Protein AF-A0A843I6P6-F1 (afdb_monomer_lite)

Structure (mmCIF, N/CA/C/O bac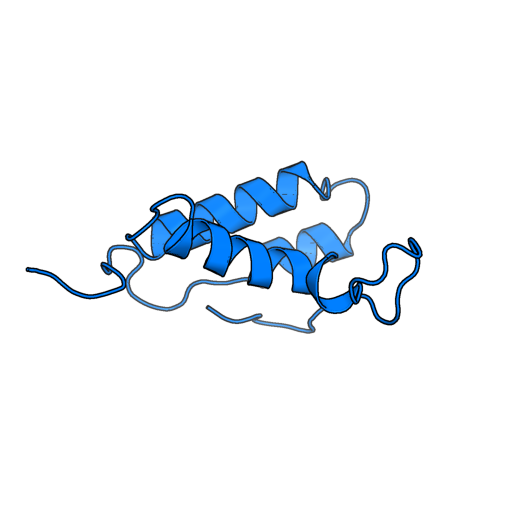kbone):
data_AF-A0A843I6P6-F1
#
_entry.id   AF-A0A843I6P6-F1
#
loop_
_atom_site.group_PDB
_atom_site.id
_atom_site.type_symbol
_atom_site.label_atom_id
_atom_site.label_alt_id
_atom_site.label_comp_id
_atom_site.label_asym_id
_atom_site.label_entity_id
_atom_site.label_seq_id
_atom_site.pdbx_PDB_ins_code
_atom_site.Cartn_x
_atom_site.Cartn_y
_atom_site.Cartn_z
_atom_site.occupancy
_atom_site.B_iso_or_equiv
_atom_site.auth_seq_id
_atom_site.auth_comp_id
_atom_site.auth_asym_id
_atom_site.auth_atom_id
_atom_site.pdbx_PDB_model_num
ATOM 1 N N . MET A 1 1 ? -11.771 1.160 0.787 1.00 79.62 1 MET A N 1
ATOM 2 C CA . MET A 1 1 ? -10.788 1.955 0.017 1.00 79.62 1 MET A CA 1
ATOM 3 C C . MET A 1 1 ? -10.876 1.500 -1.420 1.00 79.62 1 MET A C 1
ATOM 5 O O . MET A 1 1 ? -11.283 0.363 -1.644 1.00 79.62 1 MET A O 1
ATOM 9 N N . ALA A 1 2 ? -10.552 2.375 -2.358 1.00 83.75 2 ALA A N 1
ATOM 10 C CA . ALA A 1 2 ? -10.555 2.066 -3.780 1.00 83.75 2 ALA A CA 1
ATOM 11 C C . ALA A 1 2 ? -9.560 2.980 -4.494 1.00 83.75 2 ALA A C 1
ATOM 13 O O . ALA A 1 2 ? -9.217 4.041 -3.970 1.00 83.75 2 ALA A O 1
ATOM 14 N N . TYR A 1 3 ? -9.142 2.575 -5.688 1.00 90.50 3 TYR A N 1
ATOM 15 C CA . TYR A 1 3 ? -8.361 3.421 -6.576 1.00 90.50 3 TYR A CA 1
ATOM 16 C C . TYR A 1 3 ? -9.278 4.440 -7.251 1.00 90.50 3 TYR A C 1
ATOM 18 O O . TYR A 1 3 ? -10.293 4.074 -7.844 1.00 90.50 3 TYR A O 1
ATOM 26 N N . THR A 1 4 ? -8.943 5.726 -7.157 1.00 92.88 4 THR A N 1
ATOM 27 C CA . THR A 1 4 ? -9.705 6.804 -7.812 1.00 92.88 4 THR A CA 1
ATOM 28 C C . THR A 1 4 ? -9.341 6.991 -9.289 1.00 92.88 4 THR A C 1
ATOM 30 O O . THR A 1 4 ? -9.864 7.899 -9.933 1.00 92.88 4 THR A O 1
ATOM 33 N N . GLY A 1 5 ? -8.454 6.153 -9.832 1.00 90.00 5 GLY A N 1
ATOM 34 C CA . GLY A 1 5 ? -8.009 6.181 -11.222 1.00 90.00 5 GLY A CA 1
ATOM 35 C C . GLY A 1 5 ? -7.578 4.802 -11.728 1.00 90.00 5 GLY A C 1
ATOM 36 O O . GLY A 1 5 ? -8.058 3.776 -11.248 1.00 90.00 5 GLY A O 1
ATOM 37 N N . LEU A 1 6 ? -6.727 4.785 -12.759 1.00 89.06 6 LEU A N 1
ATOM 38 C CA . LEU A 1 6 ? -6.289 3.546 -13.415 1.00 89.06 6 LEU A CA 1
ATOM 39 C C . LEU A 1 6 ? -5.326 2.752 -12.540 1.00 89.06 6 LEU A C 1
ATOM 41 O O . LEU A 1 6 ? -4.231 3.218 -12.249 1.00 89.06 6 LEU A O 1
ATOM 45 N N . ASP A 1 7 ? -5.694 1.529 -12.208 1.00 87.00 7 ASP A N 1
ATOM 46 C CA . ASP A 1 7 ? -4.865 0.705 -11.346 1.00 87.00 7 ASP A CA 1
ATOM 47 C C . ASP A 1 7 ? -3.607 0.161 -12.054 1.00 87.00 7 ASP A C 1
ATOM 49 O O . ASP A 1 7 ? -3.614 -0.032 -13.275 1.00 87.00 7 ASP A O 1
ATOM 53 N N . TRP A 1 8 ? -2.534 -0.100 -11.297 1.00 89.94 8 TRP A N 1
ATOM 54 C CA . TRP A 1 8 ? -1.274 -0.645 -11.817 1.00 89.94 8 TRP A CA 1
ATOM 55 C C . TRP A 1 8 ? -0.903 -1.964 -11.136 1.00 89.94 8 TRP A C 1
ATOM 57 O O . TRP A 1 8 ? -0.458 -1.992 -9.992 1.00 89.94 8 TRP A O 1
ATOM 67 N N . PHE A 1 9 ? -1.049 -3.069 -11.868 1.00 90.19 9 PHE A N 1
ATOM 68 C CA . PHE A 1 9 ? -0.688 -4.405 -11.399 1.00 90.19 9 PHE A CA 1
ATOM 69 C C . PHE A 1 9 ? 0.458 -4.999 -12.204 1.00 90.19 9 PHE A C 1
ATOM 71 O O . PHE A 1 9 ? 0.585 -4.752 -13.405 1.00 90.19 9 PHE A O 1
ATOM 78 N N . ALA A 1 10 ? 1.247 -5.833 -11.531 1.00 92.94 10 ALA A N 1
ATOM 79 C CA . ALA A 1 10 ? 2.113 -6.789 -12.193 1.00 92.94 10 ALA A CA 1
ATOM 80 C C . ALA A 1 10 ? 1.305 -8.038 -12.563 1.00 92.94 10 ALA A C 1
ATOM 82 O O . ALA A 1 10 ? 0.253 -8.325 -11.986 1.00 92.94 10 ALA A O 1
ATOM 83 N N . THR A 1 11 ? 1.799 -8.776 -13.541 1.00 91.06 11 THR A N 1
ATOM 84 C CA . THR A 1 11 ? 1.212 -10.029 -14.012 1.00 91.06 11 THR A CA 1
ATOM 85 C C . THR A 1 11 ? 2.308 -11.074 -14.096 1.00 91.06 11 THR A C 1
ATOM 87 O O . THR A 1 11 ? 3.469 -10.706 -14.215 1.00 91.06 11 THR A O 1
ATOM 90 N N . GLU A 1 12 ? 1.925 -12.350 -14.142 1.00 93.88 12 GLU A N 1
ATOM 91 C CA . GLU A 1 12 ? 2.862 -13.482 -14.209 1.00 93.88 12 GLU A CA 1
ATOM 92 C C . GLU A 1 12 ? 3.622 -13.695 -12.882 1.00 93.88 12 GLU A C 1
ATOM 94 O O . GLU A 1 12 ? 3.022 -13.542 -11.817 1.00 93.88 12 GLU A O 1
ATOM 99 N N . ASP A 1 13 ? 4.874 -14.145 -12.964 1.00 94.31 13 ASP A N 1
ATOM 100 C CA . ASP A 1 13 ? 5.795 -14.465 -11.863 1.00 94.31 13 ASP A CA 1
ATOM 101 C C . ASP A 1 13 ? 7.222 -14.137 -12.353 1.00 94.31 13 ASP A C 1
ATOM 103 O O . ASP A 1 13 ? 7.971 -15.000 -12.824 1.00 94.31 13 ASP A O 1
ATOM 107 N N . TRP A 1 14 ? 7.567 -12.846 -12.383 1.00 93.75 14 TRP A N 1
ATOM 108 C CA . TRP A 1 14 ? 8.831 -12.345 -12.931 1.00 93.75 14 TRP A CA 1
ATOM 109 C C . TRP A 1 14 ? 10.032 -12.717 -12.065 1.00 93.75 14 TRP A C 1
ATOM 111 O O . TRP A 1 14 ? 11.147 -12.812 -12.584 1.00 93.75 14 TRP A O 1
ATOM 121 N N . ASN A 1 15 ? 9.831 -12.915 -10.760 1.00 93.12 15 ASN A N 1
ATOM 122 C CA . ASN A 1 15 ? 10.899 -13.297 -9.838 1.00 93.12 15 ASN A CA 1
ATOM 123 C C . ASN A 1 15 ? 11.033 -14.827 -9.662 1.00 93.12 15 ASN A C 1
ATOM 125 O O . ASN A 1 15 ? 12.002 -15.275 -9.044 1.00 93.12 15 ASN A O 1
ATOM 129 N N . SER A 1 16 ? 10.133 -15.612 -10.270 1.00 94.75 16 SER A N 1
ATOM 130 C CA . SER A 1 16 ? 10.113 -17.080 -10.266 1.00 94.75 16 SER A CA 1
ATOM 131 C C . SER A 1 16 ? 10.038 -17.689 -8.863 1.00 94.75 16 SER A C 1
ATOM 133 O O . SER A 1 16 ? 10.642 -18.736 -8.606 1.00 94.75 16 SER A O 1
ATOM 135 N N . ASP A 1 17 ? 9.316 -17.044 -7.945 1.00 96.62 17 ASP A N 1
ATOM 136 C CA . ASP A 1 17 ? 9.143 -17.525 -6.572 1.00 96.62 17 ASP A CA 1
ATOM 137 C C . ASP A 1 17 ? 7.847 -18.325 -6.348 1.00 96.62 17 ASP A C 1
ATOM 139 O O . ASP A 1 17 ? 7.557 -18.740 -5.222 1.00 96.62 17 ASP A O 1
ATOM 143 N N . SER A 1 18 ? 7.131 -18.659 -7.432 1.00 95.81 18 SER A N 1
ATOM 144 C CA . SER A 1 18 ? 5.867 -19.411 -7.428 1.00 95.81 18 SER A CA 1
ATOM 145 C C . SER A 1 18 ? 4.705 -18.689 -6.748 1.00 95.81 18 SER A C 1
ATOM 147 O O . SER A 1 18 ? 3.674 -19.311 -6.461 1.00 95.81 18 SER A O 1
ATOM 149 N N . ILE A 1 19 ? 4.843 -17.390 -6.495 1.00 93.94 19 ILE A N 1
ATOM 150 C CA . ILE A 1 19 ? 3.755 -16.523 -6.072 1.00 93.94 19 ILE A CA 1
ATOM 151 C C . ILE A 1 19 ? 3.389 -15.633 -7.274 1.00 93.94 19 ILE A C 1
ATOM 153 O O . ILE A 1 19 ? 4.255 -15.212 -8.030 1.00 93.94 19 ILE A O 1
ATOM 157 N N . PRO A 1 20 ? 2.093 -15.386 -7.528 1.00 94.44 20 PRO A N 1
ATOM 158 C CA . PRO A 1 20 ? 1.705 -14.464 -8.586 1.00 94.44 20 PRO A CA 1
ATOM 159 C C . PRO A 1 20 ? 2.113 -13.021 -8.265 1.00 94.44 20 PRO A C 1
ATOM 161 O O . PRO A 1 20 ? 1.691 -12.455 -7.252 1.00 94.44 20 PRO A O 1
ATOM 164 N N . ASP A 1 21 ? 2.790 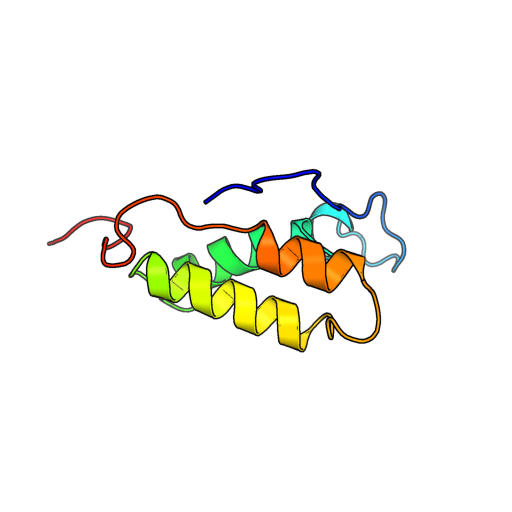-12.359 -9.199 1.00 93.88 21 ASP A N 1
ATOM 165 C CA . ASP A 1 21 ? 3.271 -10.988 -9.003 1.00 93.88 21 ASP A CA 1
ATOM 166 C C . ASP A 1 21 ? 2.134 -9.978 -8.790 1.00 93.88 21 ASP A C 1
ATOM 168 O O . ASP A 1 21 ? 2.313 -8.937 -8.150 1.00 93.88 21 ASP A O 1
ATOM 172 N N . CYS A 1 22 ? 0.922 -10.300 -9.253 1.00 93.19 22 CYS A N 1
ATOM 173 C CA . CYS A 1 22 ? -0.275 -9.485 -9.051 1.00 93.19 22 CYS A CA 1
ATOM 174 C C . CYS A 1 22 ? -0.687 -9.321 -7.578 1.00 93.19 22 CYS A C 1
ATOM 176 O O . CYS A 1 22 ? -1.534 -8.476 -7.293 1.00 93.19 22 CYS A O 1
ATOM 178 N N . VAL A 1 23 ? -0.108 -10.092 -6.646 1.00 93.44 23 VAL A N 1
ATOM 179 C CA . VAL A 1 23 ? -0.276 -9.902 -5.192 1.00 93.44 23 VAL A CA 1
ATOM 180 C C . VAL A 1 23 ? 0.987 -9.392 -4.492 1.00 93.44 23 VAL A C 1
ATOM 182 O O . VAL A 1 23 ? 0.899 -8.920 -3.356 1.00 93.44 23 VAL A O 1
ATOM 185 N N . GLN A 1 24 ? 2.144 -9.473 -5.153 1.00 93.38 24 GLN A N 1
ATOM 186 C CA . GLN A 1 24 ? 3.449 -9.108 -4.591 1.00 93.38 24 GLN A CA 1
ATOM 187 C C . GLN A 1 24 ? 3.915 -7.715 -4.980 1.00 93.38 24 GLN A C 1
ATOM 189 O O . GLN A 1 24 ? 4.695 -7.134 -4.232 1.00 93.38 24 GLN A O 1
ATOM 194 N N . PHE A 1 25 ? 3.461 -7.185 -6.115 1.00 93.19 25 PHE A N 1
ATOM 195 C CA . PHE A 1 25 ? 3.970 -5.934 -6.664 1.00 93.19 25 PHE A CA 1
ATOM 196 C C . PHE A 1 25 ? 2.879 -4.889 -6.881 1.00 93.19 25 PHE A C 1
ATOM 198 O O . PHE A 1 25 ? 1.698 -5.209 -7.054 1.00 93.19 25 PHE A O 1
ATOM 205 N N . PHE A 1 26 ? 3.305 -3.622 -6.866 1.00 93.19 26 PHE A N 1
ATOM 206 C CA . PHE A 1 26 ? 2.490 -2.443 -7.165 1.00 93.19 26 PHE A CA 1
ATOM 207 C C . PHE A 1 26 ? 1.157 -2.449 -6.398 1.00 93.19 26 PHE A C 1
ATOM 209 O O . PHE A 1 26 ? 1.125 -2.726 -5.197 1.00 93.19 26 PHE A O 1
ATOM 216 N N . SER A 1 27 ? 0.033 -2.159 -7.043 1.00 92.50 27 SER A N 1
ATOM 217 C CA . SER A 1 27 ? -1.270 -2.137 -6.375 1.00 92.50 27 SER A CA 1
ATOM 218 C C . SER A 1 27 ? -1.654 -3.463 -5.719 1.00 92.50 27 SER A C 1
ATOM 220 O O . SER A 1 27 ? -2.306 -3.479 -4.674 1.00 92.50 27 SER A O 1
ATOM 222 N N . GLY A 1 28 ? -1.176 -4.582 -6.268 1.00 93.50 28 GLY A N 1
ATOM 223 C CA . GLY A 1 28 ? -1.273 -5.901 -5.647 1.00 93.50 28 GLY A CA 1
ATOM 224 C C . GLY A 1 28 ? -0.653 -5.933 -4.257 1.00 93.50 28 GLY A C 1
ATOM 225 O O . GLY A 1 28 ? -1.298 -6.342 -3.289 1.00 93.50 28 GLY A O 1
ATOM 226 N N . TYR A 1 29 ? 0.567 -5.408 -4.149 1.00 95.25 29 TYR A N 1
ATOM 227 C CA . TYR A 1 29 ? 1.271 -5.266 -2.881 1.00 95.25 29 TYR A CA 1
ATOM 228 C C . TYR A 1 29 ? 0.478 -4.419 -1.885 1.00 95.25 29 TYR A C 1
ATOM 230 O O . TYR A 1 29 ? 0.282 -4.850 -0.750 1.00 95.25 29 TYR A O 1
ATOM 238 N N . ALA A 1 30 ? -0.021 -3.246 -2.296 1.00 95.44 30 ALA A N 1
ATOM 239 C CA . ALA A 1 30 ? -0.811 -2.374 -1.423 1.00 95.44 30 ALA A CA 1
ATOM 240 C C . ALA A 1 30 ? -2.052 -3.098 -0.870 1.00 95.44 30 ALA A C 1
ATOM 242 O O . ALA A 1 30 ? -2.297 -3.097 0.338 1.00 95.44 30 ALA A O 1
ATOM 243 N N . ASN A 1 31 ? -2.798 -3.791 -1.733 1.00 94.62 31 ASN A N 1
ATOM 244 C CA . ASN A 1 31 ? -3.973 -4.558 -1.327 1.00 94.62 31 ASN A CA 1
ATOM 245 C C . ASN A 1 31 ? -3.613 -5.656 -0.314 1.00 94.62 31 ASN A C 1
ATOM 247 O O . ASN A 1 31 ? -4.252 -5.766 0.736 1.00 94.62 31 ASN A O 1
ATOM 251 N N . THR A 1 32 ? -2.556 -6.427 -0.578 1.00 96.06 32 THR A N 1
ATOM 252 C CA . THR A 1 32 ? -2.078 -7.478 0.332 1.00 96.06 32 THR A CA 1
ATOM 253 C C . THR A 1 32 ? -1.611 -6.900 1.672 1.00 96.06 32 THR A C 1
ATOM 255 O O . THR A 1 32 ? -1.950 -7.441 2.730 1.00 96.06 32 THR A O 1
ATOM 258 N N . GLN A 1 33 ? -0.883 -5.777 1.662 1.00 97.00 33 GLN A N 1
ATOM 259 C CA . GLN A 1 33 ? -0.421 -5.120 2.887 1.00 97.00 33 GLN A CA 1
ATOM 260 C C . GLN A 1 33 ? -1.579 -4.611 3.742 1.00 97.00 33 GLN A C 1
ATOM 262 O O . GLN A 1 33 ? -1.497 -4.713 4.964 1.00 97.00 33 GLN A O 1
ATOM 267 N N . PHE A 1 34 ? -2.684 -4.144 3.156 1.00 96.94 34 PHE A N 1
ATOM 268 C CA . PHE A 1 34 ? -3.854 -3.761 3.947 1.00 96.94 34 PHE A CA 1
ATOM 269 C C . PHE A 1 34 ? -4.405 -4.927 4.768 1.00 96.94 34 PHE A C 1
ATOM 271 O O . PHE A 1 34 ? -4.587 -4.804 5.984 1.00 96.94 34 PHE A O 1
ATOM 278 N N . PHE A 1 35 ? -4.617 -6.082 4.132 1.00 96.25 35 PHE A N 1
ATOM 279 C CA . PHE A 1 35 ? -5.113 -7.267 4.832 1.00 96.25 35 PHE A CA 1
ATOM 280 C C . PHE A 1 35 ? -4.109 -7.797 5.851 1.00 96.25 35 PHE A C 1
ATOM 282 O O . PHE A 1 35 ? -4.510 -8.205 6.940 1.00 96.25 35 PHE A O 1
ATOM 289 N N . LYS A 1 36 ? -2.807 -7.739 5.553 1.00 97.50 36 LYS A N 1
ATOM 290 C CA . LYS A 1 36 ? -1.758 -8.078 6.519 1.00 97.50 36 LYS A CA 1
ATOM 291 C C . LYS A 1 36 ? -1.768 -7.125 7.716 1.00 97.50 36 LYS A C 1
ATOM 293 O O . LYS A 1 36 ? -1.688 -7.572 8.858 1.00 97.50 36 LYS A O 1
ATOM 298 N N . ASN A 1 37 ? -1.907 -5.824 7.479 1.00 98.00 37 ASN A N 1
ATOM 299 C CA . ASN A 1 37 ? -1.948 -4.824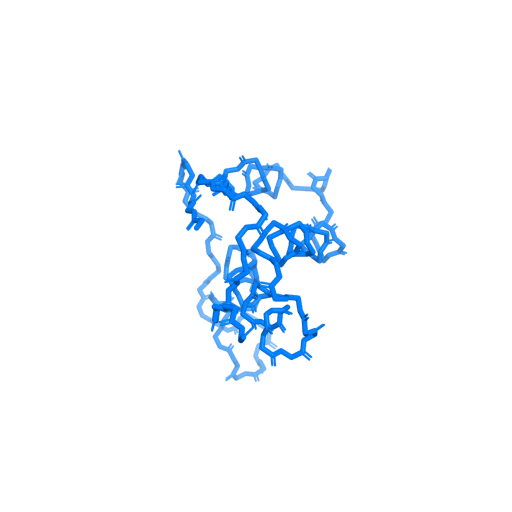 8.538 1.00 98.00 37 ASN A CA 1
ATOM 300 C C . ASN A 1 37 ? -3.150 -5.024 9.460 1.00 98.00 37 ASN A C 1
ATOM 302 O O . ASN A 1 37 ? -2.996 -4.969 10.680 1.00 98.00 37 ASN A O 1
ATOM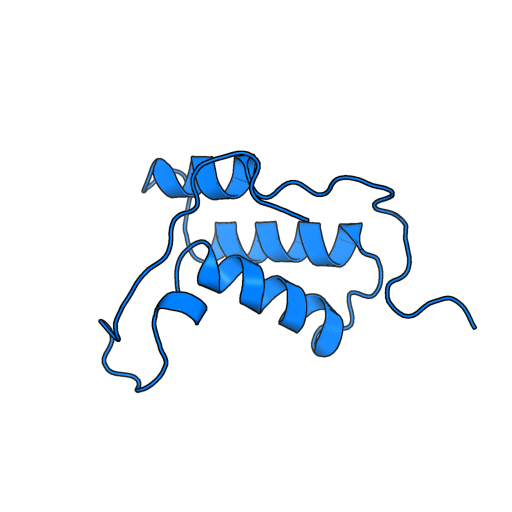 306 N N . TYR A 1 38 ? -4.311 -5.335 8.889 1.00 96.81 38 TYR A N 1
ATOM 307 C CA . TYR A 1 38 ? -5.509 -5.667 9.650 1.00 96.81 38 TYR A CA 1
ATOM 308 C C . TYR A 1 38 ? -5.387 -7.008 10.397 1.00 96.81 38 TYR A C 1
ATOM 310 O O . TYR A 1 38 ? -5.541 -7.051 11.616 1.00 96.81 38 TYR A O 1
ATOM 318 N N . GLY A 1 39 ? -5.098 -8.098 9.681 1.00 95.69 39 GLY A N 1
ATOM 319 C CA . GLY A 1 39 ? -5.214 -9.466 10.196 1.00 95.69 39 GLY A CA 1
ATOM 320 C C . GLY A 1 39 ? -3.988 -10.001 10.936 1.00 95.69 39 GLY A C 1
ATOM 321 O O . GLY A 1 39 ? -4.126 -10.905 11.754 1.00 95.69 39 GLY A O 1
ATOM 322 N N . VAL A 1 40 ? -2.795 -9.462 10.668 1.00 97.62 40 VAL A N 1
ATOM 323 C CA . VAL A 1 40 ? -1.530 -9.934 11.261 1.00 97.62 40 VAL A CA 1
ATOM 324 C C . VAL A 1 40 ? -0.921 -8.877 12.179 1.00 97.62 40 VAL A C 1
ATOM 326 O O . VAL A 1 40 ? -0.538 -9.193 13.302 1.00 97.62 40 VAL A O 1
ATOM 329 N N . ASN A 1 41 ? -0.872 -7.613 11.744 1.00 97.06 41 ASN A N 1
ATOM 330 C CA . ASN A 1 41 ? -0.226 -6.539 12.515 1.00 97.06 41 ASN A CA 1
ATOM 331 C C . ASN A 1 41 ? -1.175 -5.832 13.504 1.00 97.06 41 ASN A C 1
ATOM 333 O O . ASN A 1 41 ? -0.773 -4.863 14.153 1.00 97.06 41 ASN A O 1
ATOM 337 N N . GLY A 1 42 ? -2.430 -6.281 13.614 1.00 95.75 42 GLY A N 1
ATOM 338 C CA . GLY A 1 42 ? -3.393 -5.801 14.609 1.00 95.75 42 GLY A CA 1
ATOM 339 C C . GLY A 1 42 ? -3.868 -4.357 14.411 1.00 95.75 42 GLY A C 1
ATOM 340 O O . GLY A 1 42 ? -4.308 -3.721 15.367 1.00 95.75 42 GLY A O 1
ATOM 341 N N . LYS A 1 43 ? -3.781 -3.805 13.195 1.00 97.25 43 LYS A N 1
ATOM 342 C CA . LYS A 1 43 ? -4.300 -2.468 12.872 1.00 97.25 43 LYS A CA 1
ATOM 343 C C . LYS A 1 43 ? -5.811 -2.551 12.655 1.00 97.25 43 LYS A C 1
ATOM 345 O O . LYS A 1 43 ? -6.285 -2.712 11.536 1.00 97.25 43 LYS A O 1
ATOM 350 N N . THR A 1 44 ? -6.576 -2.470 13.737 1.00 96.25 44 THR A N 1
ATOM 351 C CA . THR A 1 44 ? -8.041 -2.620 13.695 1.00 96.25 44 THR A CA 1
ATOM 352 C C . THR A 1 44 ? -8.781 -1.324 13.376 1.00 96.25 44 THR A C 1
ATOM 354 O O . THR A 1 44 ? -9.939 -1.376 12.978 1.00 96.25 44 THR A O 1
ATOM 357 N N . ILE A 1 45 ? -8.137 -0.160 13.493 1.00 97.44 45 ILE A N 1
ATOM 358 C CA . ILE A 1 45 ? -8.714 1.115 13.049 1.00 97.44 45 ILE A CA 1
ATOM 359 C C . ILE A 1 45 ? -8.475 1.287 11.547 1.00 97.44 45 ILE A C 1
ATOM 361 O O . ILE A 1 45 ? -7.334 1.213 11.085 1.00 97.44 45 ILE A O 1
ATOM 365 N N . LEU A 1 46 ? -9.538 1.560 10.787 1.00 96.69 46 LEU A N 1
ATOM 366 C CA . LEU A 1 46 ? -9.522 1.599 9.323 1.00 96.69 46 LEU A CA 1
ATOM 367 C C . LEU A 1 46 ? -8.472 2.560 8.760 1.00 96.69 46 LEU A C 1
ATOM 369 O O . LEU A 1 46 ? -7.676 2.179 7.900 1.00 96.69 46 LEU A O 1
ATOM 373 N N . GLY A 1 47 ? -8.418 3.780 9.289 1.00 97.38 47 GLY A N 1
ATOM 374 C CA . GLY A 1 47 ? -7.428 4.781 8.911 1.00 97.38 47 GLY A CA 1
ATOM 375 C C . GLY A 1 47 ? -6.001 4.378 9.276 1.00 97.38 47 GLY A C 1
ATOM 376 O O . GLY A 1 47 ? -5.077 4.687 8.529 1.00 97.38 47 GLY A O 1
ATOM 377 N N . GLN A 1 48 ? -5.798 3.638 10.372 1.00 97.81 48 GLN A N 1
ATOM 378 C CA . GLN A 1 48 ? -4.470 3.138 10.743 1.00 97.81 48 GLN A CA 1
ATOM 379 C C . GLN A 1 48 ? -3.999 2.034 9.795 1.00 97.81 48 GLN A C 1
ATOM 381 O O . GLN A 1 48 ? -2.850 2.065 9.366 1.00 97.81 48 GLN A O 1
ATOM 386 N N . ALA A 1 49 ? -4.870 1.082 9.446 1.00 97.69 49 ALA A N 1
ATOM 387 C CA . ALA A 1 49 ? -4.544 0.023 8.492 1.00 97.69 49 ALA A CA 1
ATOM 388 C C . ALA A 1 49 ? -4.244 0.593 7.096 1.00 97.69 49 ALA A C 1
ATOM 390 O O . ALA A 1 49 ? -3.250 0.218 6.474 1.00 97.69 49 ALA A O 1
ATOM 391 N N . HIS A 1 50 ? -5.056 1.548 6.630 1.00 97.62 50 HIS A N 1
ATOM 392 C CA . HIS A 1 50 ? -4.837 2.260 5.366 1.00 97.62 50 HIS A CA 1
ATOM 393 C C . HIS A 1 50 ? -3.530 3.065 5.370 1.00 97.62 50 HIS A C 1
ATOM 395 O O . HIS A 1 50 ? -2.704 2.894 4.478 1.00 97.62 50 HIS A O 1
ATOM 401 N N . THR A 1 51 ? -3.287 3.873 6.405 1.00 97.56 51 THR A N 1
ATOM 402 C CA . THR A 1 51 ? -2.063 4.688 6.502 1.00 97.56 51 THR A CA 1
ATOM 403 C C . THR A 1 51 ? -0.814 3.814 6.584 1.00 97.56 51 THR A C 1
ATOM 405 O O . THR A 1 51 ? 0.170 4.090 5.902 1.00 97.56 51 THR A O 1
ATOM 408 N N . GLN A 1 52 ? -0.849 2.735 7.375 1.00 98.31 52 GLN A N 1
ATOM 409 C CA . GLN A 1 52 ? 0.274 1.801 7.467 1.00 98.31 52 GLN A CA 1
ATOM 410 C C . GLN A 1 52 ? 0.559 1.144 6.114 1.00 98.31 52 GLN A C 1
ATOM 412 O O . GLN A 1 52 ? 1.713 1.043 5.725 1.00 98.31 52 GLN A O 1
ATOM 417 N N . THR A 1 53 ? -0.481 0.795 5.357 1.00 97.81 53 THR A N 1
ATOM 418 C CA . THR A 1 53 ? -0.344 0.245 4.000 1.00 97.81 53 THR A CA 1
ATOM 419 C C . THR A 1 53 ? 0.374 1.206 3.055 1.00 97.81 53 THR A C 1
ATOM 421 O O . THR A 1 53 ? 1.260 0.784 2.319 1.00 97.81 53 THR A O 1
ATOM 424 N N . LEU A 1 54 ? 0.036 2.500 3.092 1.00 96.81 54 LEU A N 1
ATOM 425 C CA . LEU A 1 54 ? 0.729 3.516 2.292 1.00 96.81 54 LEU A CA 1
ATOM 426 C C . LEU A 1 54 ? 2.197 3.670 2.713 1.00 96.81 54 LEU A C 1
ATOM 428 O O . LEU A 1 54 ? 3.065 3.796 1.854 1.00 96.81 54 LEU A O 1
ATOM 432 N N . ILE A 1 55 ? 2.487 3.628 4.017 1.00 97.38 55 ILE A N 1
ATOM 433 C CA . ILE A 1 55 ? 3.865 3.652 4.533 1.00 97.38 55 ILE A CA 1
ATOM 434 C C . ILE A 1 55 ? 4.645 2.430 4.032 1.00 97.38 55 ILE A C 1
ATOM 436 O O . ILE A 1 55 ? 5.762 2.575 3.542 1.00 97.38 55 ILE A O 1
ATOM 440 N N . ASP A 1 56 ? 4.057 1.237 4.127 1.00 97.25 56 ASP A N 1
ATOM 441 C CA . ASP A 1 56 ? 4.682 -0.009 3.683 1.00 97.25 56 ASP A CA 1
ATOM 442 C C . ASP A 1 56 ? 4.958 0.029 2.172 1.00 97.25 56 ASP A C 1
ATOM 444 O O . ASP A 1 56 ? 6.056 -0.320 1.739 1.00 97.25 56 ASP A O 1
ATOM 448 N N . TYR A 1 57 ? 4.005 0.534 1.378 1.00 96.19 57 TYR A N 1
ATOM 449 C CA . TYR A 1 57 ? 4.176 0.738 -0.061 1.00 96.19 57 TYR A CA 1
ATOM 450 C C . TYR A 1 57 ? 5.332 1.691 -0.370 1.00 96.19 57 TYR A C 1
ATOM 452 O O . TYR A 1 57 ? 6.216 1.341 -1.141 1.00 96.19 57 TYR A O 1
ATOM 460 N N . LEU A 1 58 ? 5.361 2.872 0.255 1.00 95.75 58 LEU A N 1
ATOM 461 C CA . LEU A 1 58 ? 6.395 3.889 0.028 1.00 95.75 58 LEU A CA 1
ATOM 462 C C . LEU A 1 58 ? 7.802 3.410 0.410 1.00 95.75 58 LEU A C 1
ATOM 464 O O . LEU A 1 58 ? 8.784 3.850 -0.187 1.00 95.75 58 LEU A O 1
ATOM 468 N N . ASN A 1 59 ? 7.904 2.518 1.399 1.00 95.56 59 ASN A N 1
ATOM 469 C CA . ASN A 1 59 ? 9.168 1.897 1.787 1.00 95.56 59 ASN A CA 1
ATOM 470 C C . ASN A 1 59 ? 9.630 0.833 0.779 1.00 95.56 59 ASN A C 1
ATOM 472 O O . ASN A 1 59 ? 10.833 0.686 0.570 1.00 95.56 59 ASN A O 1
ATOM 476 N N . ALA A 1 60 ? 8.699 0.090 0.175 1.00 94.69 60 ALA A N 1
ATOM 477 C CA . ALA A 1 60 ? 9.005 -0.930 -0.828 1.00 94.69 60 ALA A CA 1
ATOM 478 C C . ALA A 1 60 ? 9.275 -0.330 -2.220 1.00 94.69 60 ALA A C 1
ATOM 480 O O . ALA A 1 60 ? 10.179 -0.785 -2.920 1.00 94.69 60 ALA A O 1
ATOM 481 N N . TYR A 1 61 ? 8.527 0.712 -2.592 1.00 93.25 61 TYR A N 1
ATOM 482 C CA . TYR A 1 61 ? 8.550 1.361 -3.903 1.00 93.25 61 TYR A CA 1
ATOM 483 C C . TYR A 1 61 ? 8.714 2.880 -3.736 1.00 93.25 61 TYR A C 1
ATOM 485 O O . TYR A 1 61 ? 7.727 3.611 -3.594 1.00 93.25 61 TYR A O 1
ATOM 493 N N . PRO A 1 62 ? 9.962 3.388 -3.708 1.00 89.88 62 PRO A N 1
ATOM 494 C CA . PRO A 1 62 ? 10.212 4.811 -3.534 1.00 89.88 62 PRO A CA 1
ATOM 495 C C . PRO A 1 62 ? 9.616 5.629 -4.696 1.00 89.88 62 PRO A C 1
ATOM 497 O O . PRO A 1 62 ? 10.076 5.509 -5.835 1.00 89.88 62 PRO A O 1
ATOM 500 N N . PRO A 1 63 ? 8.666 6.545 -4.434 1.00 82.56 63 PRO A N 1
ATOM 501 C CA . PRO A 1 63 ? 7.844 7.178 -5.473 1.00 82.56 63 PRO A CA 1
ATOM 502 C C . PRO A 1 63 ? 8.626 8.132 -6.389 1.00 82.56 63 PRO A C 1
ATOM 504 O O . PRO A 1 63 ? 8.145 8.532 -7.443 1.00 82.56 63 PRO A O 1
ATOM 507 N N . MET A 1 64 ? 9.847 8.511 -6.006 1.00 85.88 64 MET A N 1
ATOM 508 C CA . MET A 1 64 ? 10.712 9.374 -6.816 1.00 85.88 64 MET A CA 1
ATOM 509 C C . MET A 1 64 ? 11.455 8.616 -7.923 1.00 85.88 64 MET A C 1
ATOM 511 O O . MET A 1 64 ? 12.038 9.258 -8.796 1.00 85.88 64 MET A O 1
ATOM 515 N N . LEU A 1 65 ? 11.467 7.280 -7.882 1.00 90.06 65 LEU A N 1
ATOM 516 C CA . LEU A 1 65 ? 12.120 6.446 -8.894 1.00 90.06 65 LEU A CA 1
ATOM 517 C C . LEU A 1 65 ? 11.189 6.144 -10.071 1.00 90.06 65 LEU A C 1
ATOM 519 O O . LEU A 1 65 ? 11.658 6.025 -11.200 1.00 90.06 65 LEU A O 1
ATOM 523 N N . GLU A 1 66 ? 9.884 6.084 -9.817 1.00 91.62 66 GLU A N 1
ATOM 524 C CA . GLU A 1 66 ? 8.869 5.745 -10.805 1.00 91.62 66 GLU A CA 1
ATOM 525 C C . GLU A 1 66 ? 7.586 6.557 -10.563 1.00 91.62 66 GLU A C 1
ATOM 527 O O . GLU A 1 66 ? 7.028 6.613 -9.468 1.00 91.62 66 GLU A O 1
ATOM 532 N N . LYS A 1 67 ? 7.108 7.231 -11.613 1.00 91.19 67 LYS A N 1
ATOM 533 C CA . LYS A 1 67 ? 5.981 8.174 -11.534 1.00 91.19 67 LYS A CA 1
ATOM 534 C C . LYS A 1 67 ? 4.662 7.470 -11.266 1.00 91.19 67 LYS A C 1
ATOM 536 O O . LYS A 1 67 ? 3.753 8.061 -10.684 1.00 91.19 67 LYS A O 1
ATOM 541 N N . LEU A 1 68 ? 4.534 6.235 -11.724 1.00 91.88 68 LEU A N 1
ATOM 542 C CA . LEU A 1 68 ? 3.333 5.459 -11.492 1.00 91.88 68 LEU A CA 1
ATOM 543 C C . LEU A 1 68 ? 3.194 5.062 -10.007 1.00 91.88 68 LEU A C 1
ATOM 545 O O . LEU A 1 68 ? 2.069 5.025 -9.522 1.00 91.88 68 LEU A O 1
ATOM 549 N N . ASP A 1 69 ? 4.286 4.930 -9.243 1.00 93.25 69 ASP A N 1
ATOM 550 C CA . ASP A 1 69 ? 4.221 4.727 -7.784 1.00 93.25 69 ASP A CA 1
ATOM 551 C C . ASP A 1 69 ? 3.665 5.954 -7.050 1.00 93.25 69 ASP A C 1
ATOM 553 O O . ASP A 1 69 ? 2.827 5.819 -6.153 1.00 93.25 69 ASP A O 1
ATOM 557 N N . CYS A 1 70 ? 4.057 7.167 -7.470 1.00 92.81 70 CYS A N 1
ATOM 558 C CA . CYS A 1 70 ? 3.419 8.404 -6.996 1.00 92.81 70 CYS A CA 1
ATOM 559 C C . CYS A 1 70 ? 1.898 8.353 -7.204 1.00 92.81 70 CYS A C 1
ATOM 561 O O . CYS A 1 70 ? 1.130 8.699 -6.305 1.00 92.81 70 CYS A O 1
ATOM 563 N N . LYS 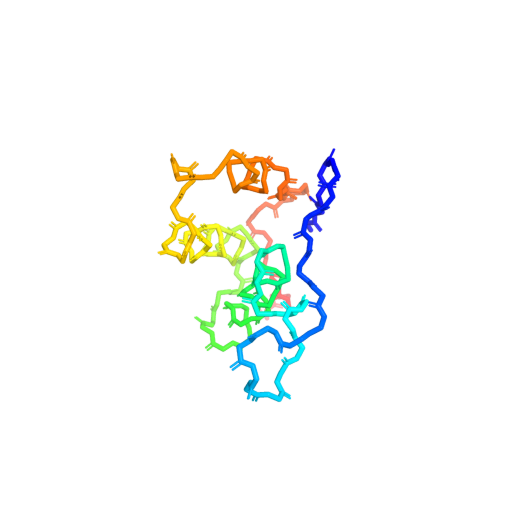A 1 71 ? 1.470 7.929 -8.399 1.00 92.81 71 LYS A N 1
ATOM 564 C CA . LYS A 1 71 ? 0.057 7.852 -8.777 1.00 92.81 71 LYS A CA 1
ATOM 565 C C . LYS A 1 71 ? -0.690 6.805 -7.947 1.00 92.81 71 LYS A C 1
ATOM 567 O O . LYS A 1 71 ? -1.752 7.125 -7.425 1.00 92.81 71 LYS A O 1
ATOM 572 N N . THR A 1 72 ? -0.123 5.614 -7.748 1.00 92.81 72 THR A N 1
ATOM 573 C CA . THR A 1 72 ? -0.708 4.560 -6.900 1.00 92.81 72 THR A CA 1
ATOM 574 C C . THR A 1 72 ? -1.009 5.077 -5.492 1.00 92.81 72 THR A C 1
ATOM 576 O O . THR A 1 72 ? -2.120 4.905 -4.990 1.00 92.81 72 THR A O 1
ATOM 579 N N . VAL A 1 73 ? -0.055 5.779 -4.872 1.00 93.31 73 VAL A N 1
ATOM 580 C CA . VAL A 1 73 ? -0.217 6.350 -3.522 1.00 93.31 73 VAL A CA 1
ATOM 581 C C . VAL A 1 73 ? -1.287 7.444 -3.483 1.00 93.31 73 VAL A C 1
ATOM 583 O O . VAL A 1 73 ? -2.048 7.522 -2.521 1.00 93.31 73 VAL A O 1
ATOM 586 N N . GLN A 1 74 ? -1.365 8.286 -4.516 1.00 93.31 74 GLN A N 1
ATOM 587 C CA . GLN A 1 74 ? -2.369 9.352 -4.608 1.00 93.31 74 GLN A CA 1
ATOM 588 C C . GLN A 1 74 ? -3.786 8.819 -4.848 1.00 93.31 74 GLN A C 1
ATOM 590 O O . GLN A 1 74 ? -4.750 9.422 -4.378 1.00 93.31 74 GLN A O 1
ATOM 595 N N . GLU A 1 75 ? -3.921 7.712 -5.578 1.00 94.56 75 GLU A N 1
ATOM 596 C CA . GLU A 1 75 ? -5.217 7.162 -5.978 1.00 94.56 75 GLU A CA 1
ATOM 597 C C . GLU A 1 75 ? -5.782 6.143 -4.992 1.00 94.56 75 GLU A C 1
ATOM 599 O O . GLU A 1 75 ? -6.997 5.947 -4.983 1.00 94.56 75 GLU A O 1
ATOM 604 N N . PHE A 1 76 ? -4.958 5.507 -4.152 1.00 94.94 76 PHE A N 1
ATOM 605 C CA . PHE A 1 76 ? -5.422 4.553 -3.142 1.00 94.94 76 PHE A CA 1
ATOM 606 C C . PHE A 1 76 ? -6.082 5.274 -1.957 1.00 94.94 76 PHE A C 1
ATOM 608 O O . PHE A 1 76 ? -5.522 5.400 -0.866 1.00 94.94 76 PHE A O 1
ATOM 615 N N . VAL A 1 77 ? -7.297 5.776 -2.179 1.00 95.44 77 VAL A N 1
ATOM 616 C CA . VAL A 1 77 ? -7.996 6.673 -1.256 1.00 95.44 77 VAL A CA 1
ATOM 617 C C . VAL A 1 77 ? -8.943 5.906 -0.332 1.00 95.44 77 VAL A C 1
ATOM 619 O O . VAL A 1 77 ? -9.704 5.010 -0.725 1.00 95.44 77 VAL A O 1
ATOM 622 N N . LEU A 1 78 ? -8.935 6.307 0.939 1.00 95.56 78 LEU A N 1
ATOM 623 C CA . LEU A 1 78 ? -9.938 5.921 1.920 1.00 95.56 78 LEU A CA 1
ATOM 624 C C . LEU A 1 78 ? -11.101 6.923 1.901 1.00 95.56 78 LEU A C 1
ATOM 626 O O . LEU A 1 78 ? -10.960 8.058 2.346 1.00 95.56 78 LEU A O 1
ATOM 630 N N . LEU A 1 79 ? -12.259 6.484 1.403 1.00 93.62 79 LEU A N 1
ATOM 631 C CA . LEU A 1 79 ? -13.516 7.231 1.472 1.00 93.62 79 LEU A CA 1
ATOM 632 C C . LEU A 1 79 ? -14.381 6.667 2.605 1.00 93.62 79 LEU A C 1
ATOM 634 O O . LEU A 1 79 ? -14.677 5.472 2.613 1.00 93.62 79 LEU A O 1
ATOM 638 N N . GLY A 1 80 ? -14.782 7.523 3.544 1.00 93.31 80 GLY A N 1
ATOM 639 C CA . GLY A 1 80 ? -15.559 7.150 4.727 1.00 93.31 80 GLY A CA 1
ATOM 640 C C . GLY A 1 80 ? -14.919 7.654 6.019 1.00 93.31 80 GLY A C 1
ATOM 641 O O . GLY A 1 80 ? -14.064 8.536 5.986 1.00 93.31 80 GLY A O 1
ATOM 642 N N . ASP A 1 81 ? -15.343 7.096 7.151 1.00 96.44 81 ASP A N 1
ATOM 643 C CA . ASP A 1 81 ? -14.800 7.438 8.466 1.00 96.44 81 ASP A CA 1
ATOM 644 C C . ASP A 1 81 ? -13.472 6.694 8.725 1.00 96.44 81 ASP A C 1
ATOM 646 O O . ASP A 1 81 ? -13.479 5.468 8.884 1.00 96.44 81 ASP A O 1
ATOM 650 N N . PRO A 1 82 ? -12.322 7.392 8.794 1.00 96.44 82 PRO A N 1
ATOM 651 C CA . PRO A 1 82 ? -11.038 6.759 9.080 1.00 96.44 82 PRO A CA 1
ATOM 652 C C . PRO A 1 82 ? -10.915 6.257 10.524 1.00 96.44 82 PRO A C 1
ATOM 654 O O . PRO A 1 82 ? -10.029 5.454 10.809 1.00 96.44 82 PRO A O 1
ATOM 657 N N . SER A 1 83 ? -11.775 6.704 11.440 1.00 96.19 83 SE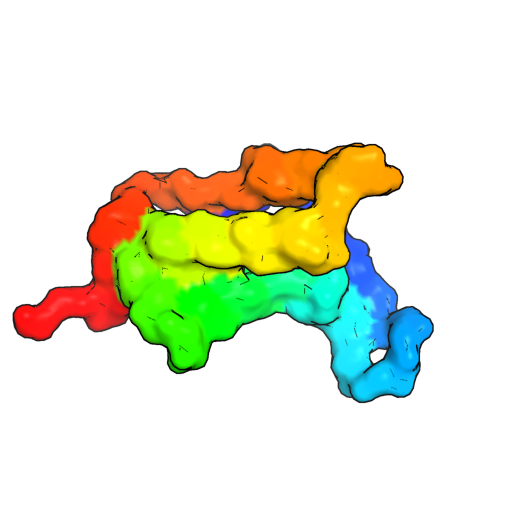R A N 1
ATOM 658 C CA . SER A 1 83 ? -11.765 6.272 12.839 1.00 96.19 83 SER A CA 1
ATOM 659 C C . SER A 1 83 ? -12.531 4.968 13.086 1.00 96.19 83 SER A C 1
ATOM 661 O O . SER A 1 83 ? -12.466 4.420 14.187 1.00 96.19 83 SER A O 1
ATOM 663 N N . LEU A 1 84 ? -13.203 4.434 12.060 1.00 95.94 84 LEU A N 1
ATOM 664 C CA . LEU A 1 84 ? -13.988 3.208 12.158 1.00 95.94 84 LEU A CA 1
ATOM 665 C C . LEU A 1 84 ? -13.134 2.018 12.624 1.00 95.94 84 LEU A C 1
ATOM 667 O O . LEU A 1 84 ? -12.107 1.699 12.019 1.00 95.94 84 LEU A O 1
ATOM 671 N N . GLN A 1 85 ? -13.606 1.310 13.652 1.00 96.00 85 GLN A N 1
ATOM 672 C CA . GLN A 1 85 ? -13.030 0.035 14.074 1.00 96.00 85 GLN A CA 1
ATOM 673 C C . GLN A 1 85 ? -13.539 -1.112 13.188 1.00 96.00 85 GLN A C 1
ATOM 675 O O . GLN A 1 85 ? -14.718 -1.474 13.206 1.00 96.00 85 GLN A O 1
ATOM 680 N N . ILE A 1 86 ? -12.635 -1.709 12.414 1.00 93.69 86 ILE A N 1
ATOM 681 C CA . ILE A 1 86 ? -12.898 -2.891 11.593 1.00 93.69 86 ILE A CA 1
ATOM 682 C C . ILE A 1 86 ? -13.111 -4.093 12.524 1.00 93.69 86 ILE A C 1
ATOM 684 O O . ILE A 1 86 ? -12.277 -4.382 13.380 1.00 93.69 86 ILE A O 1
ATOM 688 N N . GLY A 1 87 ? -14.217 -4.814 12.337 1.00 90.00 87 GLY A N 1
ATOM 689 C CA . GLY A 1 87 ? -14.613 -5.938 13.196 1.00 90.00 87 GLY A CA 1
ATOM 690 C C . GLY A 1 87 ? -15.582 -5.565 14.324 1.00 90.00 87 GLY A C 1
ATOM 691 O O . GLY A 1 87 ? -16.079 -6.461 14.997 1.00 90.00 87 GLY A O 1
ATOM 692 N N . GLY A 1 88 ? -15.911 -4.276 14.479 1.00 87.94 88 GLY A N 1
ATOM 693 C CA . GLY A 1 88 ? -16.901 -3.793 15.444 1.00 87.94 88 GLY A CA 1
ATOM 694 C C . GLY A 1 88 ? -16.338 -3.514 16.838 1.00 87.94 88 GLY A C 1
ATOM 695 O O . GLY A 1 88 ? -15.152 -3.708 17.108 1.00 87.94 88 GLY A O 1
ATOM 696 N N . TYR A 1 89 ? -17.220 -3.018 17.705 1.00 80.25 89 TYR A N 1
ATOM 697 C CA . TYR A 1 89 ? -16.951 -2.724 19.112 1.00 80.25 89 TYR A CA 1
ATOM 698 C C . TYR A 1 89 ? -17.564 -3.825 19.983 1.00 80.25 89 TYR A C 1
ATOM 700 O O . TYR A 1 89 ? -18.645 -4.323 19.659 1.00 80.25 89 TYR A O 1
ATOM 708 N N . SER A 1 90 ? -16.872 -4.189 21.062 1.00 76.00 90 SER A N 1
ATOM 709 C CA . SER A 1 90 ? -17.351 -5.142 22.072 1.00 76.00 90 SER A CA 1
ATOM 710 C C . SER A 1 90 ? -18.053 -4.436 23.221 1.00 76.00 90 SER A C 1
ATOM 712 O O . SER A 1 90 ? -17.577 -3.341 23.601 1.00 76.00 90 SER A O 1
#

Secondary structure (DSSP, 8-state):
-EESS------S-TT-SSS-HHHHSHHHHHHHHHHHHHHTS---BHHHHHHHHHHHHHHHS-TTT-HHHHHHHHHEE--S-TT-BTT---

Foldseek 3Di:
DFFQDDADADADCPPPPPDGRRCVDGLNVLVNQLCCCVPPVVQQQQLSSNVVSLVVLCVVDVCVVDVVSVSSSVGSDDDDDSRDGHPDDD

Sequence (90 aa):
MAYTGLDWFATEDWNSDSIPDCVQFFSGYANTQFFKNYGVNGKTILGQAHTQTLIDYLNAYPPMLEKLDCKTVQEFVLLGDPSLQIGGYS

Radius of gyration: 13.71 Å; chains: 1; bounding box: 30×29×36 Å

pLDDT: mean 93.56, std 4.18, range [76.0, 98.31]